Protein AF-A0A183AFH2-F1 (afdb_monomer_lite)

Sequence (80 aa):
MIANCGVLLLVLFMLGSVQMVTLEEAMQDPARFIRYEMSSFNVGLNALFALLMLSGMLAAIVTFIALVSRSLGYRKKRQS

Foldseek 3Di:
DVVVVVVVVVVVVVVVVDPPDDPVNCVVPVVVRPPQPPDPDDPVVVVVVVVVVVVVVVVVVVVVVVVVVVVVVVVVVVVD

Secondary structure (DSSP, 8-state):
-HHHHHHHHHHHHHHHHS----HHHHHHSHHHH--S---SS-HHHHHHHHHHHHHHHHHHHHHHHHHHHHHHHHHHHH--

Organism: NCBI:txid27848

Radius of gyration: 25.81 Å; chains: 1; bounding box: 60×16×63 Å

pLDDT: mean 77.69, std 13.68, range [50.0, 97.56]

Structure (mmCIF, N/CA/C/O backbone):
data_AF-A0A183AFH2-F1
#
_entry.id   AF-A0A183AFH2-F1
#
loop_
_atom_site.group_PDB
_atom_site.id
_atom_site.type_symbol
_atom_site.label_atom_id
_atom_site.label_alt_id
_atom_site.label_comp_id
_atom_site.label_asym_id
_atom_site.label_entity_id
_atom_site.label_seq_id
_atom_site.pdbx_PDB_ins_code
_atom_site.Cartn_x
_atom_site.Cartn_y
_atom_site.Cartn_z
_atom_site.occupancy
_atom_site.B_iso_or_equiv
_atom_site.auth_seq_id
_atom_site.auth_comp_id
_atom_site.auth_asym_id
_atom_site.auth_atom_id
_atom_site.pdbx_PDB_model_num
ATOM 1 N N . MET A 1 1 ? 25.453 4.807 16.104 1.00 52.19 1 MET A N 1
ATOM 2 C CA . MET A 1 1 ? 25.311 5.945 15.162 1.00 52.19 1 MET A CA 1
ATOM 3 C C . MET A 1 1 ? 26.255 5.842 13.961 1.00 52.19 1 MET A C 1
ATOM 5 O O . MET A 1 1 ? 25.788 6.056 12.855 1.00 52.19 1 MET A O 1
ATOM 9 N N . ILE A 1 2 ? 27.523 5.439 14.128 1.00 59.47 2 ILE A N 1
ATOM 10 C CA . ILE A 1 2 ? 28.490 5.284 13.013 1.00 59.47 2 ILE A CA 1
ATOM 11 C C . ILE A 1 2 ? 28.072 4.189 12.008 1.00 59.47 2 ILE A C 1
ATOM 13 O O . ILE A 1 2 ? 28.165 4.398 10.802 1.00 59.47 2 ILE A O 1
ATOM 17 N N . ALA A 1 3 ? 27.526 3.065 12.489 1.00 59.91 3 ALA A N 1
ATOM 18 C CA . ALA A 1 3 ? 27.026 1.985 11.630 1.00 59.91 3 ALA A CA 1
ATOM 19 C C . ALA A 1 3 ? 25.922 2.452 10.658 1.00 59.91 3 ALA A C 1
ATOM 21 O O . ALA A 1 3 ? 25.927 2.064 9.494 1.00 59.91 3 ALA A O 1
ATOM 22 N N . ASN A 1 4 ? 25.031 3.350 11.095 1.00 66.12 4 ASN A N 1
ATOM 23 C CA . ASN A 1 4 ? 23.960 3.880 10.244 1.00 66.12 4 ASN A CA 1
ATOM 24 C C . ASN A 1 4 ? 24.506 4.793 9.137 1.00 66.12 4 ASN A C 1
ATOM 26 O O . ASN A 1 4 ? 24.003 4.743 8.019 1.00 66.12 4 ASN A O 1
ATOM 30 N N . CYS A 1 5 ? 25.552 5.581 9.415 1.00 70.38 5 CYS A N 1
ATOM 31 C CA . CYS A 1 5 ? 26.214 6.394 8.390 1.00 70.38 5 CYS A CA 1
ATOM 32 C C . CYS A 1 5 ? 26.943 5.529 7.354 1.00 70.38 5 CYS A C 1
ATOM 34 O O . CYS A 1 5 ? 26.902 5.844 6.168 1.00 70.38 5 CYS A O 1
ATOM 36 N N . GLY A 1 6 ? 27.571 4.428 7.783 1.00 79.19 6 GLY A N 1
ATOM 37 C CA . GLY A 1 6 ? 28.229 3.482 6.876 1.00 79.19 6 GLY A CA 1
ATOM 38 C C . GLY A 1 6 ? 27.243 2.791 5.931 1.00 79.19 6 GLY A C 1
ATOM 39 O O . GLY A 1 6 ? 27.490 2.715 4.731 1.00 79.19 6 GLY A O 1
ATOM 40 N N . VAL A 1 7 ? 26.089 2.363 6.452 1.00 80.06 7 VAL A N 1
ATOM 41 C CA . VAL A 1 7 ? 25.012 1.775 5.638 1.00 80.06 7 VAL A CA 1
ATOM 42 C C . VAL A 1 7 ? 24.437 2.802 4.659 1.00 80.06 7 VAL A C 1
ATOM 44 O O . VAL A 1 7 ? 24.251 2.484 3.489 1.00 80.06 7 VAL A O 1
ATOM 47 N N . LEU A 1 8 ? 24.214 4.044 5.099 1.00 81.56 8 LEU A N 1
ATOM 48 C CA . LEU A 1 8 ? 23.721 5.120 4.235 1.00 81.56 8 LEU A CA 1
ATOM 49 C C . LEU A 1 8 ? 24.690 5.414 3.077 1.00 81.56 8 LEU A C 1
ATOM 51 O O . LEU A 1 8 ? 24.266 5.504 1.928 1.00 81.56 8 LEU A O 1
ATOM 55 N N . LEU A 1 9 ? 25.990 5.525 3.365 1.00 82.56 9 LEU A N 1
ATOM 56 C CA . LEU A 1 9 ? 27.026 5.752 2.352 1.00 82.56 9 LEU A CA 1
ATOM 57 C C . LEU A 1 9 ? 27.125 4.594 1.357 1.00 82.56 9 LEU A C 1
ATOM 59 O O . LEU A 1 9 ? 27.279 4.829 0.161 1.00 82.56 9 LEU A O 1
ATOM 63 N N . LEU A 1 10 ? 26.986 3.356 1.833 1.00 81.12 10 LEU A N 1
ATOM 64 C CA . LEU A 1 10 ? 26.999 2.170 0.981 1.00 81.12 10 LEU A CA 1
ATOM 65 C C . LEU A 1 10 ? 25.785 2.135 0.041 1.00 81.12 10 LEU A C 1
ATOM 67 O O . LEU A 1 10 ? 25.934 1.835 -1.141 1.00 81.12 10 LEU A O 1
ATOM 71 N N . VAL A 1 11 ? 24.602 2.512 0.534 1.00 80.50 11 VAL A N 1
ATOM 72 C CA . VAL A 1 11 ? 23.390 2.648 -0.290 1.00 80.50 11 VAL A CA 1
ATOM 73 C C . VAL A 1 11 ? 23.558 3.750 -1.340 1.00 80.50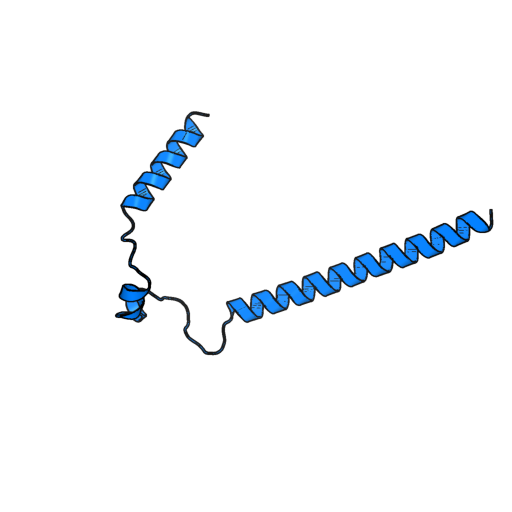 11 VAL A C 1
ATOM 75 O O . VAL A 1 11 ? 23.263 3.522 -2.509 1.00 80.50 11 VAL A O 1
ATOM 78 N N . LEU A 1 12 ? 24.090 4.917 -0.963 1.00 80.19 12 LEU A N 1
ATOM 79 C CA . LEU A 1 12 ? 24.330 6.027 -1.895 1.00 80.19 12 LEU A CA 1
ATOM 80 C C . LEU A 1 12 ? 25.364 5.676 -2.978 1.00 80.19 12 LEU A C 1
ATOM 82 O O . LEU A 1 12 ? 25.178 6.027 -4.141 1.00 80.19 12 LEU A O 1
ATOM 86 N N . PHE A 1 13 ? 26.422 4.943 -2.622 1.00 80.69 13 PHE A N 1
ATOM 87 C CA . PHE A 1 13 ? 27.431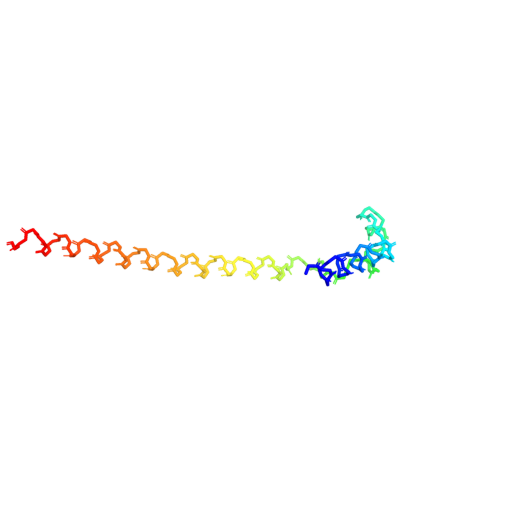 4.474 -3.574 1.00 80.69 13 PHE A CA 1
ATOM 88 C C . PHE A 1 13 ? 26.862 3.446 -4.564 1.00 80.69 13 PHE A C 1
ATOM 90 O O . PHE A 1 13 ? 27.132 3.510 -5.765 1.00 80.69 13 PHE A O 1
ATOM 97 N N . MET A 1 14 ? 26.021 2.530 -4.077 1.00 72.94 14 MET A N 1
ATOM 98 C CA . MET A 1 14 ? 25.309 1.578 -4.931 1.00 72.94 14 MET A CA 1
ATOM 99 C C . MET A 1 14 ? 24.325 2.283 -5.872 1.00 72.94 14 MET A C 1
ATOM 101 O O . MET A 1 14 ? 24.257 1.908 -7.038 1.00 72.94 14 MET A O 1
ATOM 105 N N . LEU A 1 15 ? 23.629 3.338 -5.422 1.00 69.06 15 LEU A N 1
ATOM 106 C CA . LEU A 1 15 ? 22.742 4.134 -6.285 1.00 69.06 15 LEU A CA 1
ATOM 107 C C . LEU A 1 15 ? 23.482 4.745 -7.483 1.00 69.06 15 LEU A C 1
ATOM 109 O O . LEU A 1 15 ? 22.947 4.730 -8.585 1.00 69.06 15 LEU A O 1
ATOM 113 N N . GLY A 1 16 ? 24.712 5.235 -7.292 1.00 63.69 16 GLY A N 1
ATOM 114 C CA . GLY A 1 16 ? 25.531 5.774 -8.386 1.00 63.69 16 GLY A CA 1
ATOM 115 C C . GLY A 1 16 ? 25.988 4.724 -9.408 1.00 63.69 16 GLY A C 1
ATOM 116 O O . GLY A 1 16 ? 26.351 5.077 -10.525 1.00 63.69 16 GLY A O 1
ATOM 117 N N . SER A 1 17 ? 25.953 3.438 -9.039 1.00 61.94 17 SER A N 1
ATOM 118 C CA . SER A 1 17 ? 26.291 2.310 -9.922 1.00 61.94 17 SER A CA 1
ATOM 119 C C . SER A 1 17 ? 25.083 1.774 -10.698 1.00 61.94 17 SER A C 1
ATOM 121 O O . SER A 1 17 ? 25.244 0.962 -11.610 1.00 61.94 17 SER A O 1
ATOM 123 N N . VAL A 1 18 ? 23.868 2.211 -10.353 1.00 62.03 18 VAL A N 1
ATOM 124 C CA . VAL A 1 18 ? 22.661 1.885 -11.111 1.00 62.03 18 VAL A CA 1
ATOM 125 C C . VAL A 1 18 ? 22.578 2.862 -12.277 1.00 62.03 18 VAL A C 1
ATOM 127 O O . VAL A 1 18 ? 22.384 4.058 -12.076 1.00 62.03 18 VAL A O 1
ATOM 130 N N . GLN A 1 19 ? 22.714 2.360 -13.507 1.00 61.59 19 GLN A N 1
ATOM 131 C CA . GLN A 1 19 ? 22.323 3.123 -14.692 1.00 61.59 19 GLN A CA 1
ATOM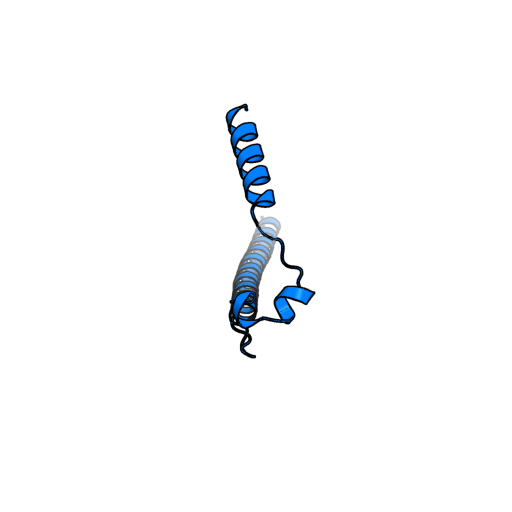 132 C C . GLN A 1 19 ? 20.837 3.470 -14.559 1.00 61.59 19 GLN A C 1
ATOM 134 O O . GLN A 1 19 ? 19.970 2.621 -14.767 1.00 61.59 19 GLN A O 1
ATOM 139 N N . MET A 1 20 ? 20.543 4.707 -14.155 1.00 61.34 20 MET A N 1
ATOM 140 C CA . MET A 1 20 ? 19.195 5.255 -14.204 1.00 61.34 20 MET A CA 1
ATOM 141 C C . MET A 1 20 ? 18.838 5.457 -15.672 1.00 61.34 20 MET A C 1
ATOM 143 O O . MET A 1 20 ? 19.208 6.455 -16.278 1.00 61.34 20 MET A O 1
ATOM 147 N N . VAL A 1 21 ? 18.159 4.468 -16.243 1.00 65.56 21 VAL A N 1
ATOM 148 C CA . VAL A 1 21 ? 17.553 4.582 -17.568 1.00 65.56 21 VAL A CA 1
ATOM 149 C C . VAL A 1 21 ? 16.291 5.416 -17.412 1.00 65.56 21 VAL A C 1
ATOM 151 O O . VAL A 1 21 ? 15.467 5.151 -16.530 1.00 65.56 21 VAL A O 1
ATOM 154 N N . THR A 1 22 ? 16.153 6.454 -18.231 1.00 74.56 22 THR A N 1
ATOM 155 C CA . THR A 1 22 ? 14.944 7.279 -18.207 1.00 74.56 22 THR A CA 1
ATOM 156 C C . THR A 1 22 ? 13.741 6.457 -18.667 1.00 74.56 22 THR A C 1
ATOM 158 O O . THR A 1 22 ? 13.880 5.489 -19.413 1.00 74.56 22 THR A O 1
ATOM 161 N N . LEU A 1 23 ? 12.531 6.825 -18.237 1.00 66.81 23 LEU A N 1
ATOM 162 C CA . LEU A 1 23 ? 11.322 6.124 -18.685 1.00 66.81 23 LEU A CA 1
ATOM 163 C C . LEU A 1 23 ? 11.182 6.166 -20.218 1.00 66.81 23 LEU A C 1
ATOM 165 O O . LEU A 1 23 ? 10.721 5.201 -20.817 1.00 66.81 23 LEU A O 1
ATOM 169 N N . GLU A 1 24 ? 11.622 7.259 -20.842 1.00 73.31 24 GLU A N 1
ATOM 170 C CA . GLU A 1 24 ? 11.629 7.435 -22.295 1.00 73.31 24 GLU A CA 1
ATOM 171 C C . GLU A 1 24 ? 12.585 6.456 -22.995 1.00 73.31 24 GLU A C 1
ATOM 173 O O . GLU A 1 24 ? 12.194 5.813 -23.965 1.00 73.31 24 GLU A O 1
ATOM 178 N N . GLU A 1 25 ? 13.794 6.253 -22.467 1.00 71.38 25 GLU A N 1
ATOM 179 C CA . GLU A 1 25 ? 14.741 5.248 -22.977 1.00 71.38 25 GLU A CA 1
ATOM 180 C C . GLU A 1 25 ? 14.277 3.813 -22.686 1.00 71.38 25 GLU A C 1
ATOM 182 O O . GLU A 1 25 ? 14.401 2.927 -23.531 1.00 71.38 25 GLU A O 1
ATOM 187 N N . ALA A 1 26 ? 13.680 3.570 -21.516 1.00 70.62 26 ALA A N 1
ATOM 188 C CA . ALA A 1 26 ? 13.141 2.263 -21.143 1.00 70.62 26 ALA A CA 1
ATOM 189 C C . ALA A 1 26 ? 11.964 1.839 -22.040 1.00 70.62 26 ALA A C 1
ATOM 191 O O . ALA A 1 26 ? 11.754 0.649 -22.266 1.00 70.62 26 ALA A O 1
ATOM 192 N N . MET A 1 27 ? 11.218 2.810 -22.573 1.00 74.06 27 MET A N 1
ATOM 193 C CA . MET A 1 27 ? 10.130 2.606 -23.532 1.00 74.06 27 MET A CA 1
ATOM 194 C C . MET A 1 27 ? 10.618 2.251 -24.945 1.00 74.06 27 MET A C 1
ATOM 196 O O . MET A 1 27 ? 9.841 1.691 -25.716 1.00 74.06 27 MET A O 1
ATOM 200 N N . GLN A 1 28 ? 11.875 2.553 -25.296 1.00 81.31 28 GLN A N 1
ATOM 201 C CA . GLN A 1 28 ? 12.454 2.198 -26.601 1.00 81.31 28 GLN A CA 1
ATOM 202 C C . GLN A 1 28 ? 12.834 0.711 -26.688 1.00 81.31 28 GLN A C 1
ATOM 204 O O . GLN A 1 28 ? 12.780 0.130 -27.769 1.00 81.31 28 GLN A O 1
ATOM 209 N N . ASP A 1 29 ? 13.166 0.085 -25.554 1.00 73.38 29 ASP A N 1
ATOM 210 C CA . ASP A 1 29 ? 13.389 -1.364 -25.431 1.00 73.38 29 ASP A CA 1
ATOM 211 C C . ASP A 1 29 ? 12.658 -1.924 -24.189 1.00 73.38 29 ASP A C 1
ATOM 213 O O . ASP A 1 29 ? 13.270 -2.277 -23.170 1.00 73.38 29 ASP A O 1
ATOM 217 N N . PRO A 1 30 ? 11.314 -1.994 -24.243 1.00 68.38 30 PRO A N 1
ATOM 218 C CA . PRO A 1 30 ? 10.495 -2.347 -23.090 1.00 68.38 30 PRO A CA 1
ATOM 219 C C . PRO A 1 30 ? 10.735 -3.789 -22.635 1.00 68.38 30 PRO A C 1
ATOM 221 O O . PRO A 1 30 ? 10.621 -4.073 -21.449 1.00 68.38 30 PRO A O 1
ATOM 224 N N . ALA A 1 31 ? 11.141 -4.695 -23.530 1.00 71.25 31 ALA A N 1
ATOM 225 C CA . ALA A 1 31 ? 11.451 -6.082 -23.180 1.00 71.25 31 ALA A CA 1
ATOM 226 C C . ALA A 1 31 ? 12.690 -6.199 -22.272 1.00 71.25 31 ALA A C 1
ATOM 228 O O . ALA A 1 31 ? 12.777 -7.106 -21.440 1.00 71.25 31 ALA A O 1
ATOM 229 N N . ARG A 1 32 ? 13.648 -5.275 -22.407 1.00 69.94 32 ARG A N 1
ATOM 230 C CA . ARG A 1 32 ? 14.866 -5.236 -21.592 1.00 69.94 32 ARG A CA 1
ATOM 231 C C . ARG A 1 32 ? 14.659 -4.530 -20.256 1.00 69.94 32 ARG A C 1
ATOM 233 O O . ARG A 1 32 ? 15.188 -4.992 -19.239 1.00 69.94 32 ARG A O 1
ATOM 240 N N . PHE A 1 33 ? 13.908 -3.428 -20.259 1.00 66.69 33 PHE A N 1
ATOM 241 C CA . PHE A 1 33 ? 13.816 -2.511 -19.117 1.00 66.69 33 PHE A CA 1
ATOM 242 C C . PHE A 1 33 ? 12.496 -2.595 -18.340 1.00 66.69 33 PHE A C 1
ATOM 244 O O . PHE A 1 33 ? 12.482 -2.323 -17.140 1.00 66.69 33 PHE A O 1
ATOM 251 N N . ILE A 1 34 ? 11.402 -3.024 -18.971 1.00 68.06 34 ILE A N 1
ATOM 252 C CA . ILE A 1 34 ? 10.073 -3.111 -18.359 1.00 68.06 34 ILE A CA 1
ATOM 253 C C . ILE A 1 34 ? 9.698 -4.585 -18.192 1.00 68.06 34 ILE A C 1
ATOM 255 O O . ILE A 1 34 ? 9.093 -5.215 -19.051 1.00 68.06 34 ILE A O 1
ATOM 259 N N . ARG A 1 35 ? 10.069 -5.150 -17.040 1.00 67.69 35 ARG A N 1
ATOM 260 C CA . ARG A 1 35 ? 9.808 -6.563 -16.703 1.00 67.69 35 ARG A CA 1
ATOM 261 C C . ARG A 1 35 ? 8.425 -6.821 -16.104 1.00 67.69 35 ARG A C 1
ATOM 263 O O . ARG A 1 35 ? 8.151 -7.934 -15.661 1.00 67.69 35 ARG A O 1
ATOM 270 N N . TYR A 1 36 ? 7.576 -5.801 -16.039 1.00 65.12 36 TYR A N 1
ATOM 271 C CA . TYR A 1 36 ? 6.205 -5.955 -15.572 1.00 65.12 36 TYR A CA 1
ATOM 272 C C . TYR A 1 36 ? 5.341 -6.462 -16.723 1.00 65.12 36 TYR A C 1
ATOM 274 O O . TYR A 1 36 ? 5.502 -6.045 -17.869 1.00 65.12 36 TYR A O 1
ATOM 282 N N . GLU A 1 37 ? 4.420 -7.366 -16.416 1.00 62.47 37 GLU A N 1
ATOM 283 C CA . GLU A 1 37 ? 3.491 -7.904 -17.398 1.00 62.47 37 GLU A CA 1
ATOM 284 C C . GLU A 1 37 ? 2.572 -6.774 -17.901 1.00 62.47 37 GLU A C 1
ATOM 286 O O . GLU A 1 37 ? 1.717 -6.287 -17.167 1.00 62.47 37 GLU A O 1
ATOM 291 N N . MET A 1 38 ? 2.743 -6.348 -19.159 1.00 65.62 38 MET A N 1
ATOM 292 C CA . MET A 1 38 ? 1.903 -5.337 -19.838 1.00 65.62 38 MET A CA 1
ATOM 293 C C . MET A 1 38 ? 0.523 -5.891 -20.246 1.00 65.62 38 MET A C 1
ATOM 295 O O . MET A 1 38 ? -0.129 -5.392 -21.163 1.00 65.62 38 MET A O 1
ATOM 299 N N . SER A 1 39 ? 0.093 -6.969 -19.593 1.00 66.94 39 SER A N 1
ATOM 300 C CA . SER A 1 39 ? -1.237 -7.543 -19.737 1.00 66.94 39 SER A CA 1
ATOM 301 C C . SER A 1 39 ? -2.289 -6.488 -19.387 1.00 66.94 39 SER A C 1
ATOM 303 O O . SER A 1 39 ? -2.138 -5.732 -18.426 1.00 66.94 39 SER A O 1
ATOM 305 N N . SER A 1 40 ? -3.396 -6.459 -20.136 1.00 66.31 40 SER A N 1
ATOM 306 C CA . SER A 1 40 ? -4.567 -5.641 -19.785 1.00 66.31 40 SER A CA 1
ATOM 307 C C . SER A 1 40 ? -5.125 -5.998 -18.400 1.00 66.31 40 SER A C 1
ATOM 309 O O . SER A 1 40 ? -5.810 -5.188 -17.773 1.00 66.31 40 SER A O 1
ATOM 311 N N . PHE A 1 41 ? -4.794 -7.190 -17.894 1.00 69.88 41 PHE A N 1
ATOM 312 C CA . PHE A 1 41 ? -5.060 -7.624 -16.534 1.00 69.88 41 PHE A CA 1
ATOM 313 C C . PHE A 1 41 ? -3.888 -7.263 -15.609 1.00 69.88 41 PHE A C 1
ATOM 315 O O . PHE A 1 41 ? -2.952 -8.038 -15.411 1.00 69.88 41 PHE A O 1
ATOM 322 N N . ASN A 1 42 ? -3.959 -6.079 -14.998 1.00 76.75 42 ASN A N 1
ATOM 323 C CA . ASN A 1 42 ? -2.980 -5.644 -14.005 1.00 76.75 42 ASN A CA 1
ATOM 324 C C . ASN A 1 42 ? -3.239 -6.334 -12.652 1.00 76.75 42 ASN A C 1
ATOM 326 O O . ASN A 1 42 ? -4.071 -5.898 -11.852 1.00 76.75 42 ASN A O 1
ATOM 330 N N . VAL A 1 43 ? -2.500 -7.417 -12.393 1.00 81.50 43 VAL A N 1
ATOM 331 C CA . VAL A 1 43 ? -2.583 -8.208 -11.151 1.00 81.50 43 VAL A CA 1
ATOM 332 C C . VAL A 1 43 ? -2.362 -7.339 -9.909 1.00 81.50 43 VAL A C 1
ATOM 334 O O . VAL A 1 43 ? -3.071 -7.501 -8.918 1.00 81.50 43 VAL A O 1
ATOM 337 N N . GLY A 1 44 ? -1.425 -6.388 -9.967 1.00 81.81 44 GLY A N 1
ATOM 338 C CA . GLY A 1 44 ? -1.122 -5.493 -8.848 1.00 81.81 44 GLY A CA 1
ATOM 339 C C . GLY A 1 44 ? -2.286 -4.562 -8.509 1.00 81.81 44 GLY A C 1
ATOM 340 O O . GLY A 1 44 ? -2.638 -4.407 -7.341 1.00 81.81 44 GLY A O 1
ATOM 341 N N . LEU A 1 45 ? -2.934 -4.000 -9.529 1.00 85.69 45 LEU A N 1
ATOM 342 C CA . LEU A 1 45 ? -4.108 -3.143 -9.370 1.00 85.69 45 LEU A CA 1
ATOM 343 C C . LEU A 1 45 ? -5.294 -3.926 -8.788 1.00 85.69 45 LEU A C 1
ATOM 345 O O . LEU A 1 45 ? -5.945 -3.464 -7.853 1.00 85.69 45 LEU A O 1
ATOM 349 N N . ASN A 1 46 ? -5.532 -5.143 -9.277 1.00 88.00 46 ASN A N 1
ATOM 350 C CA . ASN A 1 46 ? -6.595 -6.006 -8.762 1.00 88.00 46 ASN A CA 1
ATOM 351 C C . ASN A 1 46 ? -6.330 -6.457 -7.319 1.00 88.00 46 ASN A C 1
ATOM 353 O O . ASN A 1 46 ? -7.243 -6.445 -6.494 1.00 88.00 46 ASN A O 1
ATOM 357 N N . ALA A 1 47 ? -5.083 -6.795 -6.985 1.00 90.62 47 ALA A N 1
ATOM 358 C CA . ALA A 1 47 ? -4.687 -7.120 -5.619 1.00 90.62 47 ALA A CA 1
ATOM 359 C C . ALA A 1 47 ? -4.872 -5.923 -4.672 1.00 90.62 47 ALA A C 1
ATOM 361 O O . ALA A 1 47 ? -5.370 -6.089 -3.557 1.00 90.62 47 ALA A O 1
ATOM 362 N N . LEU A 1 48 ? -4.537 -4.710 -5.128 1.00 89.94 48 LEU A N 1
ATOM 363 C CA . LEU A 1 48 ? -4.759 -3.479 -4.372 1.00 89.94 48 LEU A CA 1
ATOM 364 C C . LEU A 1 48 ? -6.252 -3.241 -4.113 1.00 89.94 48 LEU A C 1
ATOM 366 O O . LEU A 1 48 ? -6.635 -2.964 -2.976 1.00 89.94 48 LEU A O 1
ATOM 370 N N . PHE A 1 49 ? -7.101 -3.397 -5.133 1.00 94.25 49 PHE A N 1
ATOM 371 C CA . PHE A 1 49 ? -8.552 -3.281 -4.973 1.00 94.25 49 PHE A CA 1
ATOM 372 C C . PHE A 1 49 ? -9.114 -4.327 -4.009 1.00 94.25 49 PHE A C 1
ATOM 374 O O . PHE A 1 49 ? -9.924 -3.982 -3.149 1.00 94.25 49 PHE A O 1
ATOM 381 N N . ALA A 1 50 ? -8.654 -5.577 -4.091 1.00 95.19 50 ALA A N 1
ATOM 382 C CA . ALA A 1 50 ? -9.067 -6.630 -3.169 1.00 95.19 50 ALA A CA 1
ATOM 383 C C . ALA A 1 50 ? -8.688 -6.294 -1.716 1.00 95.19 50 ALA A C 1
ATOM 385 O O . ALA A 1 50 ? -9.525 -6.390 -0.818 1.00 95.19 50 ALA A O 1
ATOM 386 N N . LEU A 1 51 ? -7.455 -5.833 -1.479 1.00 96.00 51 LEU A N 1
ATOM 387 C CA . LEU A 1 51 ? -6.994 -5.409 -0.153 1.00 96.00 51 LEU A CA 1
ATOM 388 C C . LEU A 1 51 ? -7.790 -4.217 0.387 1.00 96.00 51 LEU A C 1
ATOM 390 O O . LEU A 1 51 ? -8.182 -4.216 1.558 1.00 96.00 51 LEU A O 1
ATOM 394 N N . LEU A 1 52 ? -8.059 -3.216 -0.452 1.00 96.31 52 LEU A N 1
ATOM 395 C CA . LEU A 1 52 ? -8.855 -2.049 -0.077 1.00 96.31 52 LEU A CA 1
ATOM 396 C C . LEU A 1 52 ? -10.285 -2.454 0.303 1.00 96.31 52 LEU A C 1
ATOM 398 O O . LEU A 1 52 ? -10.823 -1.990 1.306 1.00 96.31 52 LEU A O 1
ATOM 402 N N . MET A 1 53 ? -10.885 -3.361 -0.465 1.00 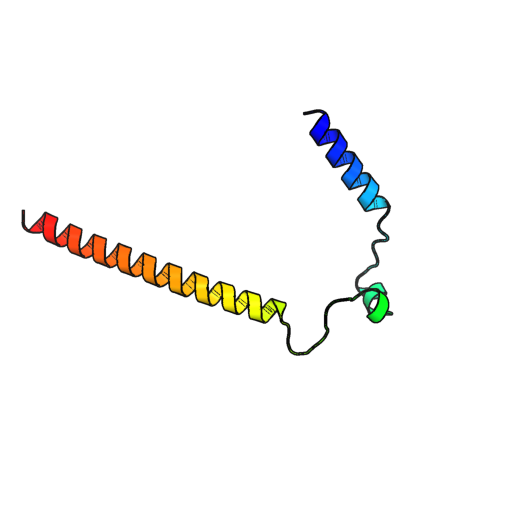96.88 53 MET A N 1
ATOM 403 C CA . MET A 1 53 ? -12.242 -3.836 -0.221 1.00 96.88 53 MET A CA 1
ATOM 404 C C . MET A 1 53 ? -12.330 -4.647 1.078 1.00 96.88 53 MET A C 1
ATOM 406 O O . MET A 1 53 ? -13.205 -4.390 1.904 1.00 96.88 53 MET A O 1
ATOM 410 N N . LEU A 1 54 ? -11.390 -5.570 1.303 1.00 97.56 54 LEU A N 1
ATOM 411 C CA . LEU A 1 54 ? -11.335 -6.386 2.520 1.00 97.56 54 LEU A CA 1
ATOM 412 C C . LEU A 1 54 ? -11.096 -5.535 3.772 1.00 97.56 54 LEU A C 1
ATOM 414 O O . LEU A 1 54 ? -11.808 -5.680 4.767 1.00 97.56 54 LEU A O 1
ATOM 418 N N . SER A 1 55 ? -10.125 -4.621 3.721 1.00 94.62 55 SER A N 1
ATOM 419 C CA . SER A 1 55 ? -9.840 -3.713 4.838 1.00 94.62 55 SER A CA 1
ATOM 420 C C . SER A 1 55 ? -11.006 -2.761 5.116 1.00 94.62 55 SER A C 1
ATOM 422 O O . SER A 1 55 ? -11.352 -2.549 6.279 1.00 94.62 55 SER A O 1
ATOM 424 N N . GLY A 1 56 ? -11.676 -2.261 4.073 1.00 97.12 56 GLY A N 1
ATOM 425 C CA . GLY A 1 56 ? -12.879 -1.440 4.193 1.00 97.12 56 GLY A CA 1
ATOM 426 C C . GLY A 1 56 ? -14.048 -2.181 4.848 1.00 97.12 56 GLY A C 1
ATOM 427 O O . GLY A 1 56 ? -14.677 -1.647 5.763 1.00 97.12 56 GLY A O 1
ATOM 428 N N . MET A 1 57 ? -14.307 -3.430 4.449 1.00 97.38 57 MET A N 1
ATOM 429 C CA . MET A 1 57 ? -15.332 -4.270 5.084 1.00 97.38 57 MET A CA 1
ATOM 430 C C . MET A 1 57 ? -15.029 -4.504 6.563 1.00 97.38 57 MET A C 1
ATOM 432 O O . MET A 1 57 ? -15.910 -4.353 7.411 1.00 97.38 57 MET A O 1
ATOM 436 N N . LEU A 1 58 ? -13.775 -4.822 6.888 1.00 97.12 58 LEU A N 1
ATOM 437 C CA . LEU A 1 58 ? -13.361 -5.053 8.266 1.00 97.12 58 LEU A CA 1
ATOM 438 C C . LEU A 1 58 ? -13.539 -3.786 9.120 1.00 97.12 58 LEU A C 1
ATOM 440 O O . LEU A 1 58 ? -14.111 -3.845 10.209 1.00 97.12 58 LEU A O 1
ATOM 444 N N . ALA A 1 59 ? -13.128 -2.628 8.599 1.00 96.25 59 ALA A N 1
ATOM 445 C CA . ALA A 1 59 ? -13.299 -1.337 9.260 1.00 96.25 59 ALA A CA 1
ATOM 446 C C . ALA A 1 59 ? -14.779 -0.985 9.481 1.00 96.25 59 ALA A C 1
ATOM 448 O O . ALA A 1 59 ? -15.145 -0.501 10.557 1.00 96.25 59 ALA A O 1
ATOM 449 N N . ALA A 1 60 ? -15.644 -1.262 8.501 1.00 96.81 60 ALA A N 1
ATOM 450 C CA . ALA A 1 60 ? -17.081 -1.036 8.615 1.00 96.81 60 ALA A CA 1
ATOM 451 C C . ALA A 1 60 ? -17.706 -1.899 9.721 1.00 96.81 60 ALA A C 1
ATOM 453 O O . ALA A 1 60 ? -18.446 -1.378 10.556 1.00 96.81 60 ALA A O 1
ATOM 454 N N . ILE A 1 61 ? -17.356 -3.188 9.784 1.00 97.25 61 ILE A N 1
ATOM 455 C CA . ILE A 1 61 ? -17.835 -4.109 10.826 1.00 97.25 61 ILE A CA 1
ATOM 456 C C . ILE A 1 61 ? -17.394 -3.632 12.212 1.00 97.25 61 ILE A C 1
ATOM 458 O O . ILE A 1 61 ? -18.219 -3.522 13.120 1.00 97.25 61 ILE A O 1
ATOM 462 N N . VAL A 1 62 ? -16.112 -3.302 12.382 1.00 96.44 62 VAL A N 1
ATOM 463 C CA . VAL A 1 62 ? -15.576 -2.831 13.669 1.00 96.44 62 VAL A CA 1
ATOM 464 C C . VAL A 1 62 ? -16.261 -1.536 14.107 1.00 96.44 62 VAL A C 1
ATOM 466 O O . VAL A 1 62 ? -16.670 -1.407 15.262 1.00 96.44 62 VAL A O 1
ATOM 469 N N . THR A 1 63 ? -16.447 -0.597 13.180 1.00 95.38 63 THR A N 1
ATOM 470 C CA . THR A 1 63 ? -17.106 0.685 13.458 1.00 95.38 63 THR A CA 1
ATOM 471 C C . THR A 1 63 ? -18.572 0.482 13.831 1.00 95.38 63 THR A C 1
ATOM 473 O O . THR A 1 63 ? -19.058 1.089 14.785 1.00 95.38 63 THR A O 1
ATOM 476 N N . PHE A 1 64 ? -19.273 -0.413 13.134 1.00 96.25 64 PHE A N 1
ATOM 477 C CA . PHE A 1 64 ? -20.650 -0.772 13.452 1.00 96.25 64 PHE A CA 1
ATOM 478 C C . PHE A 1 64 ? -20.768 -1.370 14.858 1.00 96.25 64 PHE A C 1
ATOM 480 O O . PHE A 1 64 ? -21.582 -0.905 15.658 1.00 96.25 64 PHE A O 1
ATOM 487 N N . ILE A 1 65 ? -19.912 -2.337 15.204 1.00 95.00 65 ILE A N 1
ATOM 488 C CA . ILE A 1 65 ? -19.879 -2.936 16.546 1.00 95.00 65 ILE A CA 1
ATOM 489 C C . ILE A 1 65 ? -19.601 -1.867 17.606 1.00 95.00 65 ILE A C 1
ATOM 491 O O . ILE A 1 65 ? -20.280 -1.836 18.635 1.00 95.00 65 ILE A O 1
ATOM 495 N N . ALA A 1 66 ? -18.648 -0.964 17.363 1.00 94.00 66 ALA A N 1
ATOM 496 C CA . ALA A 1 66 ? -18.324 0.119 18.286 1.00 94.00 66 ALA A CA 1
ATOM 497 C C . ALA A 1 66 ? -19.513 1.075 18.499 1.00 94.00 66 ALA A C 1
ATOM 499 O O . ALA A 1 66 ? -19.819 1.437 19.639 1.00 94.00 66 ALA A O 1
ATOM 500 N N . LEU A 1 67 ? -20.225 1.442 17.428 1.00 94.62 67 LEU A N 1
ATOM 501 C CA . LEU A 1 67 ? -21.420 2.288 17.493 1.00 94.62 67 LEU A CA 1
ATOM 502 C C . LEU A 1 67 ? -22.557 1.613 18.263 1.00 94.62 67 LEU A C 1
ATOM 504 O O . LEU A 1 67 ? -23.139 2.226 19.161 1.00 94.62 67 LEU A O 1
ATOM 508 N N . VAL A 1 68 ? -22.845 0.344 17.961 1.00 93.88 68 VAL A N 1
ATOM 509 C CA . VAL A 1 68 ? -23.884 -0.429 18.655 1.00 93.88 68 VAL A CA 1
ATOM 510 C C . VAL A 1 68 ? -23.536 -0.584 20.133 1.00 93.88 68 VAL A C 1
ATOM 512 O O . VAL A 1 68 ? -24.367 -0.274 20.989 1.00 93.88 68 VAL A O 1
ATOM 515 N N . SER A 1 69 ? -22.297 -0.965 20.449 1.00 90.38 69 SER A N 1
ATOM 516 C CA . SER A 1 69 ? -21.811 -1.109 21.828 1.00 90.38 69 SER A CA 1
ATOM 517 C C . SER A 1 69 ? -21.948 0.195 22.609 1.00 90.38 69 SER A C 1
ATOM 519 O O . SER A 1 69 ? -22.447 0.201 23.737 1.00 90.38 69 SER A O 1
ATOM 521 N N . ARG A 1 70 ? -21.587 1.325 21.988 1.00 88.56 70 ARG A N 1
ATOM 522 C CA . ARG A 1 70 ? -21.784 2.652 22.574 1.00 88.56 70 ARG A CA 1
ATOM 523 C C . ARG A 1 70 ? -23.269 2.930 22.803 1.00 88.56 70 ARG A C 1
ATOM 525 O O . ARG A 1 70 ? -23.638 3.313 23.908 1.00 88.56 70 ARG A O 1
ATOM 532 N N . SER A 1 71 ? -24.134 2.693 21.819 1.00 87.31 71 SER A N 1
ATOM 533 C CA . SER A 1 71 ? -25.578 2.943 21.950 1.00 87.31 71 SER A CA 1
ATOM 534 C C . SER A 1 71 ? -26.225 2.134 23.088 1.00 87.31 71 SER A C 1
ATOM 536 O O . SER A 1 71 ? -26.992 2.682 23.882 1.00 87.31 71 SER A O 1
ATOM 538 N N . LEU A 1 72 ? -25.859 0.856 23.235 1.00 84.44 72 LEU A N 1
ATOM 539 C CA . LEU A 1 72 ? -26.353 -0.024 24.295 1.00 84.44 72 LEU A CA 1
ATOM 540 C C . LEU A 1 72 ? -25.810 0.389 25.670 1.00 84.44 72 LEU A C 1
ATOM 542 O O . LEU A 1 72 ? -26.571 0.455 26.637 1.00 84.44 72 LEU A O 1
ATOM 546 N N . GLY A 1 73 ? -24.524 0.744 25.756 1.00 77.56 73 GLY A N 1
ATOM 547 C CA . GLY A 1 73 ? -23.913 1.271 26.979 1.00 77.56 73 GLY A CA 1
ATOM 548 C C . GLY A 1 73 ? -24.550 2.584 27.448 1.00 77.56 73 GLY A C 1
ATOM 549 O O . GLY A 1 73 ? -24.804 2.757 28.641 1.00 77.56 73 GLY A O 1
ATOM 550 N N . TYR A 1 74 ? -24.889 3.482 26.517 1.00 62.59 74 TYR A N 1
ATOM 551 C CA . TYR A 1 74 ? -25.622 4.716 26.817 1.00 62.59 74 TYR A CA 1
ATOM 552 C C . TYR A 1 74 ? -27.054 4.445 27.306 1.00 62.59 74 TYR A C 1
ATOM 554 O O . TYR A 1 74 ? -27.503 5.115 28.234 1.00 62.59 74 TYR A O 1
ATOM 562 N N . ARG A 1 75 ? -27.765 3.451 26.747 1.00 61.44 75 ARG A N 1
ATOM 563 C CA . ARG A 1 75 ? -29.100 3.057 27.245 1.00 61.44 75 ARG A CA 1
ATOM 564 C C . ARG A 1 75 ? -29.037 2.512 28.671 1.00 61.44 75 ARG A C 1
ATOM 566 O O . ARG A 1 75 ? -29.850 2.918 29.495 1.00 61.44 75 ARG A O 1
ATOM 573 N N . LYS A 1 76 ? -28.040 1.676 28.986 1.00 60.59 76 LYS A N 1
ATOM 574 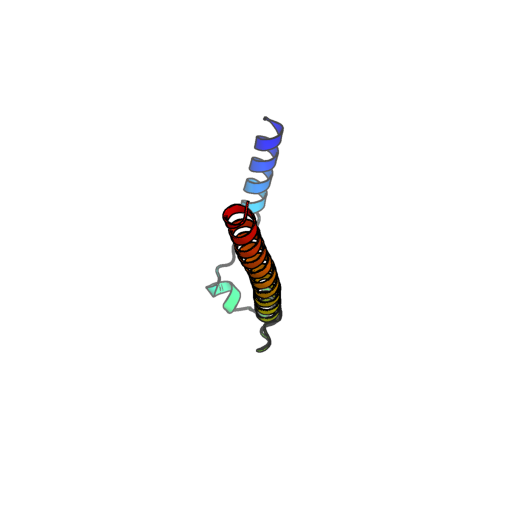C CA . LYS A 1 76 ? -27.855 1.113 30.335 1.00 60.59 76 LYS A CA 1
ATOM 575 C C . LYS A 1 76 ? -27.569 2.193 31.387 1.00 60.59 76 LYS A C 1
ATOM 577 O O . LYS A 1 76 ? -28.104 2.124 32.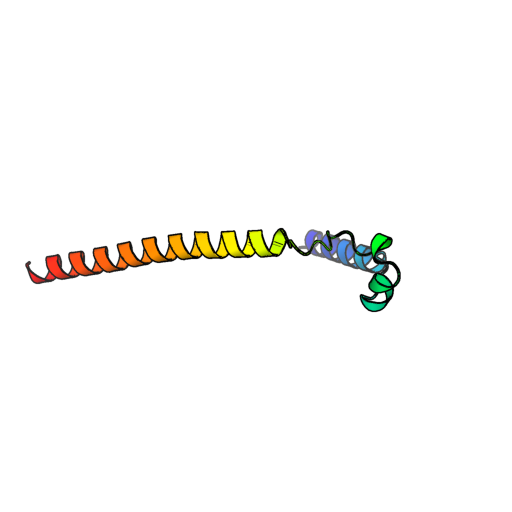484 1.00 60.59 76 LYS A O 1
ATOM 582 N N . LYS A 1 77 ? -26.787 3.224 31.041 1.00 59.72 77 LYS A N 1
ATOM 583 C CA . LYS A 1 77 ? -26.480 4.357 31.938 1.00 59.72 77 LYS A CA 1
ATOM 584 C C . LYS A 1 77 ? -27.661 5.293 32.210 1.00 59.72 77 LYS A C 1
ATOM 586 O O . LYS A 1 77 ? -27.590 6.071 33.147 1.00 59.72 77 LYS A O 1
ATOM 591 N N . ARG A 1 78 ? -28.703 5.266 31.373 1.00 59.00 78 ARG A N 1
ATOM 592 C CA . ARG A 1 78 ? -29.892 6.126 31.504 1.00 59.00 78 ARG A CA 1
ATOM 593 C C . ARG A 1 78 ? -31.031 5.458 32.285 1.00 59.00 78 ARG A C 1
ATOM 595 O O . ARG A 1 78 ? -32.017 6.119 32.579 1.00 59.00 78 ARG A O 1
ATOM 602 N N . GLN A 1 79 ? -30.915 4.154 32.548 1.00 55.44 79 GLN A N 1
ATOM 603 C CA . GLN A 1 79 ? -31.885 3.348 33.302 1.00 55.44 79 GLN A CA 1
ATOM 604 C C . GLN A 1 79 ? -31.423 3.014 34.732 1.00 55.44 79 GLN A C 1
ATOM 606 O O . GLN A 1 79 ? -32.181 2.383 35.463 1.00 55.44 79 GLN A O 1
ATOM 611 N N . SER A 1 80 ? -30.202 3.405 35.110 1.00 50.00 80 SER A N 1
ATOM 612 C CA . SER A 1 80 ? -29.675 3.328 36.478 1.00 50.00 80 SER A CA 1
ATOM 613 C C . SER A 1 80 ? -29.621 4.715 37.093 1.00 50.00 80 SER A C 1
ATOM 615 O O . SER A 1 80 ? -29.611 4.750 38.340 1.00 50.00 80 SER A O 1
#